Protein AF-A0A8T4QEN2-F1 (afdb_monomer_lite)

Radius of gyration: 31.94 Å; chains: 1; bounding box: 64×29×82 Å

Secondary structure (DSSP, 8-state):
-HHHHHHHHHHHHHHHHHHHHHHHHHHHHHHHHHTTT---HHHHHHHHHHHHHHHHHHHHHHHHHHHHHHHHHHHHHHHHHHHHHHHHHHHHHHHHHHHHHHTS-HHHHHHHHHHHHHHHHHTT-

pLDDT: mean 80.48, std 8.96, range [46.09, 94.94]

Sequence (125 aa):
MENKKLGFVILSISILATILAFGFMGVLGRQTTALQCYPTSECQRVGSLIGLSHVAVGLISFIGALGIYLLFFSTSEEAILKRLEEEKNIKIEQNKFDIVLKAMDDNEKKVLKAIKEQEQKSAKY

Foldseek 3Di:
DVLQVVLVVLQVVLVVVLVVLVVVLVVLVVVLVVVVPPPDPVNVVSVVVNVVSVVVNVVSVVSNVVSVCSNPVVVVVVVVVVVVVVVVVVVVVVVVVVVVLVVDDPVVNVVVVVVVVVVVVVVVD

Structure (mmCIF, N/CA/C/O backbone):
data_AF-A0A8T4QEN2-F1
#
_entry.id   AF-A0A8T4QEN2-F1
#
loop_
_atom_site.group_PDB
_atom_site.id
_atom_site.type_symbol
_atom_site.label_atom_id
_atom_site.label_alt_id
_atom_site.label_comp_id
_atom_site.label_asym_id
_atom_site.label_entity_id
_atom_site.label_seq_id
_atom_site.pdbx_PDB_ins_code
_atom_site.Cartn_x
_atom_site.Cartn_y
_atom_site.Cartn_z
_atom_site.occupancy
_atom_site.B_iso_or_equiv
_atom_site.auth_seq_id
_atom_site.auth_comp_id
_atom_site.auth_asym_id
_atom_site.auth_atom_id
_atom_site.pdbx_PDB_model_num
ATOM 1 N N . MET A 1 1 ? -4.571 1.996 17.415 1.00 55.91 1 MET A N 1
ATOM 2 C CA . MET A 1 1 ? -3.684 3.144 17.032 1.00 55.91 1 MET A CA 1
ATOM 3 C C . MET A 1 1 ? -2.373 2.758 16.322 1.00 55.91 1 MET A C 1
ATOM 5 O O . MET A 1 1 ? -1.995 3.477 15.402 1.00 55.91 1 MET A O 1
ATOM 9 N N . GLU A 1 2 ? -1.662 1.686 16.695 1.00 62.94 2 GLU A N 1
ATOM 10 C CA . GLU A 1 2 ? -0.374 1.311 16.060 1.00 62.94 2 GLU A CA 1
ATOM 11 C C . GLU A 1 2 ? -0.511 0.853 14.599 1.00 62.94 2 GLU A C 1
ATOM 13 O O . GLU A 1 2 ? 0.265 1.271 13.740 1.00 62.94 2 GLU A O 1
ATOM 18 N N . ASN A 1 3 ? -1.573 0.109 14.285 1.00 67.31 3 ASN A N 1
ATOM 19 C CA . ASN A 1 3 ? -1.822 -0.414 12.935 1.00 67.31 3 ASN A CA 1
ATOM 20 C C . ASN A 1 3 ? -2.039 0.700 11.893 1.00 67.31 3 ASN A C 1
ATOM 22 O O . ASN A 1 3 ? -1.682 0.540 10.728 1.00 67.31 3 ASN A O 1
ATOM 26 N N . LYS A 1 4 ? -2.548 1.867 12.317 1.00 70.06 4 LYS A N 1
ATOM 27 C CA . LYS A 1 4 ? -2.708 3.047 11.450 1.00 70.06 4 LYS A CA 1
ATOM 28 C C . LYS A 1 4 ? -1.365 3.666 11.063 1.00 70.06 4 LYS A C 1
ATOM 30 O O . LYS A 1 4 ? -1.194 4.084 9.923 1.00 70.06 4 LYS A O 1
ATOM 35 N N . LYS A 1 5 ? -0.398 3.690 11.990 1.00 81.88 5 LYS A N 1
ATOM 36 C CA . LYS A 1 5 ? 0.967 4.159 11.705 1.00 81.88 5 LYS A CA 1
ATOM 37 C C . LYS A 1 5 ? 1.670 3.199 10.749 1.00 81.88 5 LYS A C 1
ATOM 39 O O . LYS A 1 5 ? 2.267 3.648 9.777 1.00 81.88 5 LYS A O 1
ATOM 44 N N . LEU A 1 6 ? 1.529 1.892 10.981 1.00 83.19 6 LEU A N 1
ATOM 45 C CA . LEU A 1 6 ? 2.082 0.855 10.110 1.00 83.19 6 LEU A CA 1
ATOM 46 C C . LEU A 1 6 ? 1.519 0.952 8.682 1.00 83.19 6 LEU A C 1
ATOM 48 O O . LEU A 1 6 ? 2.283 0.971 7.720 1.00 83.19 6 LEU A O 1
ATOM 52 N N . GLY A 1 7 ? 0.196 1.094 8.547 1.00 83.81 7 GLY A N 1
ATOM 53 C CA . GLY A 1 7 ? -0.462 1.283 7.253 1.00 83.81 7 GLY A CA 1
ATOM 54 C C . GLY A 1 7 ? 0.049 2.518 6.506 1.00 83.81 7 GLY A C 1
ATOM 55 O O . GLY A 1 7 ? 0.327 2.433 5.315 1.00 83.81 7 GLY A O 1
ATOM 56 N N . PHE A 1 8 ? 0.268 3.640 7.203 1.00 88.31 8 PHE A N 1
ATOM 57 C CA . PHE A 1 8 ? 0.801 4.864 6.592 1.00 88.31 8 PHE A CA 1
ATOM 58 C C . PHE A 1 8 ? 2.247 4.702 6.096 1.00 88.31 8 PHE A C 1
ATOM 60 O O . PHE A 1 8 ? 2.586 5.199 5.023 1.00 88.31 8 PHE A O 1
ATOM 67 N N . VAL A 1 9 ? 3.091 3.977 6.840 1.00 90.38 9 VAL A N 1
ATOM 68 C CA . VAL A 1 9 ? 4.471 3.665 6.424 1.00 90.38 9 VAL A CA 1
ATOM 69 C C . VAL A 1 9 ? 4.484 2.743 5.204 1.00 90.38 9 VAL A C 1
ATOM 71 O O . VAL A 1 9 ? 5.196 3.007 4.239 1.00 90.38 9 VAL A O 1
ATOM 74 N N . ILE A 1 10 ? 3.673 1.682 5.206 1.00 89.12 10 ILE A N 1
ATOM 75 C CA . ILE A 1 10 ? 3.585 0.751 4.070 1.00 89.12 10 ILE A CA 1
ATOM 76 C C . ILE A 1 10 ? 3.067 1.480 2.823 1.00 89.12 10 ILE A C 1
ATOM 78 O O . ILE A 1 10 ? 3.603 1.297 1.727 1.00 89.12 10 ILE A O 1
ATOM 82 N N . LEU A 1 11 ? 2.064 2.345 2.985 1.00 91.38 11 LEU A N 1
ATOM 83 C CA . LEU A 1 11 ? 1.497 3.132 1.895 1.00 91.38 11 LEU A CA 1
ATOM 84 C C . LEU A 1 11 ? 2.525 4.108 1.303 1.00 91.38 11 LEU A C 1
ATOM 86 O O . LEU A 1 11 ? 2.676 4.165 0.084 1.00 91.38 11 LEU A O 1
ATOM 90 N N . SER A 1 12 ? 3.257 4.849 2.141 1.00 91.94 12 SER A N 1
ATOM 91 C CA . SER A 1 12 ? 4.233 5.841 1.669 1.00 91.94 12 SER A CA 1
ATOM 92 C C . SER A 1 12 ? 5.391 5.194 0.905 1.00 91.94 12 SER A C 1
ATOM 94 O O . SER A 1 12 ? 5.762 5.672 -0.168 1.00 91.94 12 SER A O 1
ATOM 96 N N . ILE A 1 13 ? 5.898 4.057 1.392 1.00 92.81 13 ILE A N 1
ATOM 97 C CA . ILE A 1 13 ? 6.929 3.269 0.705 1.00 92.81 13 ILE A CA 1
ATOM 98 C C . ILE A 1 13 ? 6.396 2.728 -0.626 1.00 92.81 13 ILE A C 1
ATOM 100 O O . ILE A 1 13 ? 7.091 2.803 -1.638 1.00 92.81 13 ILE A O 1
ATOM 104 N N . SER A 1 14 ? 5.154 2.237 -0.658 1.00 92.50 14 SER A N 1
ATOM 105 C CA . SER A 1 14 ? 4.537 1.710 -1.884 1.00 92.50 14 SER A CA 1
ATOM 106 C C . SER A 1 14 ? 4.351 2.793 -2.951 1.00 92.50 14 SER A C 1
ATOM 108 O O . SER A 1 14 ? 4.594 2.548 -4.134 1.00 92.50 14 SER A O 1
ATOM 110 N N . ILE A 1 15 ? 3.975 4.010 -2.548 1.00 93.50 15 ILE A N 1
ATOM 111 C CA . ILE A 1 15 ? 3.850 5.162 -3.453 1.00 93.50 15 ILE A CA 1
ATOM 112 C C . ILE A 1 15 ? 5.215 5.524 -4.044 1.00 93.50 15 ILE A C 1
ATOM 114 O O . ILE A 1 15 ? 5.339 5.653 -5.262 1.00 93.50 15 ILE A O 1
ATOM 118 N N . LEU A 1 16 ? 6.253 5.625 -3.209 1.00 94.94 16 LEU A N 1
ATOM 119 C CA . LEU A 1 16 ? 7.617 5.898 -3.671 1.00 94.94 16 LEU A CA 1
ATOM 120 C C . LEU A 1 16 ? 8.117 4.813 -4.634 1.00 94.94 16 LEU A C 1
ATOM 122 O O . LEU A 1 16 ? 8.631 5.132 -5.706 1.00 94.94 16 LEU A O 1
ATOM 126 N N . ALA A 1 17 ? 7.909 3.538 -4.299 1.00 91.69 17 ALA A N 1
ATOM 127 C CA . ALA A 1 17 ? 8.275 2.413 -5.157 1.00 91.69 17 ALA A CA 1
ATOM 128 C C . ALA A 1 17 ? 7.543 2.453 -6.508 1.00 91.69 17 ALA A C 1
ATOM 130 O O . ALA A 1 17 ? 8.149 2.191 -7.545 1.00 91.69 17 ALA A O 1
ATOM 131 N N . THR A 1 18 ? 6.264 2.840 -6.514 1.00 91.75 18 THR A N 1
ATOM 132 C CA . THR A 1 18 ? 5.469 2.982 -7.742 1.00 91.75 18 THR A CA 1
ATOM 133 C C . THR A 1 18 ? 6.017 4.091 -8.639 1.00 91.75 18 THR A C 1
ATOM 135 O O . THR A 1 18 ? 6.170 3.882 -9.840 1.00 91.75 18 THR A O 1
ATOM 138 N N . ILE A 1 19 ? 6.366 5.250 -8.069 1.00 93.31 19 ILE A N 1
ATOM 139 C CA . ILE A 1 19 ? 6.955 6.374 -8.817 1.00 93.31 19 ILE A CA 1
ATOM 140 C C . ILE A 1 19 ? 8.271 5.947 -9.481 1.00 93.31 19 ILE A C 1
ATOM 142 O O . ILE A 1 19 ? 8.480 6.200 -10.669 1.00 93.31 19 ILE A O 1
ATOM 146 N N . LEU A 1 20 ? 9.136 5.253 -8.736 1.00 91.88 20 LEU A N 1
ATOM 147 C CA . LEU A 1 20 ? 10.407 4.745 -9.256 1.00 91.88 20 LEU A CA 1
ATOM 148 C C . LEU A 1 20 ? 10.199 3.709 -10.368 1.00 91.88 20 LEU A C 1
ATOM 150 O O . LEU A 1 20 ? 10.831 3.804 -11.421 1.00 91.88 20 LEU A O 1
ATOM 154 N N . ALA A 1 21 ? 9.285 2.756 -10.168 1.00 89.50 21 ALA A N 1
ATOM 155 C CA . ALA A 1 21 ? 8.963 1.736 -11.163 1.00 89.50 21 ALA A CA 1
ATOM 156 C C . ALA A 1 21 ? 8.427 2.354 -12.465 1.00 89.50 21 ALA A C 1
ATOM 158 O O . ALA A 1 21 ? 8.817 1.936 -13.556 1.00 89.50 21 ALA A O 1
ATOM 159 N N . PHE A 1 22 ? 7.587 3.387 -12.365 1.00 89.75 22 PHE A N 1
ATOM 160 C CA . PHE A 1 22 ? 7.045 4.088 -13.5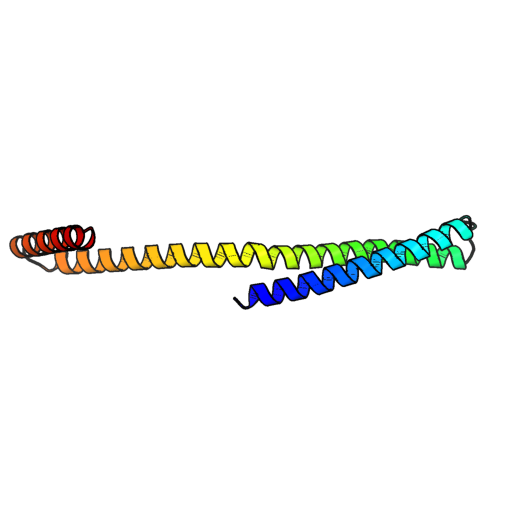29 1.00 89.75 22 PHE A CA 1
ATOM 161 C C . PHE A 1 22 ? 8.134 4.844 -14.303 1.00 89.75 22 PHE A C 1
ATOM 163 O O . PHE A 1 22 ? 8.178 4.790 -15.533 1.00 89.75 22 PHE A O 1
ATOM 170 N N . GLY A 1 23 ? 9.063 5.492 -13.590 1.00 90.06 23 GLY A N 1
ATOM 171 C CA . GLY A 1 23 ? 10.232 6.130 -14.195 1.00 90.06 23 GLY A CA 1
ATOM 172 C C . GLY A 1 23 ? 11.118 5.133 -14.946 1.00 90.06 23 GLY A C 1
ATOM 173 O O . GLY A 1 23 ? 11.501 5.383 -16.090 1.00 90.06 23 GLY A O 1
ATOM 174 N N . PHE A 1 24 ? 11.383 3.973 -14.342 1.00 87.81 24 PHE A N 1
ATOM 175 C CA . PHE A 1 24 ? 12.183 2.913 -14.956 1.00 87.81 24 PHE A CA 1
ATOM 176 C C . PHE A 1 24 ? 11.514 2.344 -16.216 1.00 87.81 24 PHE A C 1
ATOM 178 O O . PHE A 1 24 ? 12.143 2.274 -17.271 1.00 87.81 24 PHE A O 1
ATOM 185 N N . MET A 1 25 ? 10.214 2.039 -16.153 1.00 86.25 25 MET A N 1
ATOM 186 C CA . MET A 1 25 ? 9.425 1.590 -17.310 1.00 86.25 25 MET A CA 1
ATOM 187 C C . MET A 1 25 ? 9.464 2.595 -18.469 1.00 86.25 25 MET A C 1
ATOM 189 O O . MET A 1 25 ? 9.608 2.195 -19.624 1.00 86.25 25 MET A O 1
ATOM 193 N N . GLY A 1 26 ? 9.411 3.899 -18.181 1.00 86.50 26 GLY A N 1
ATOM 194 C CA . GLY A 1 26 ? 9.537 4.944 -19.200 1.00 86.50 26 GLY A CA 1
ATOM 195 C C . GLY A 1 26 ? 10.892 4.937 -19.919 1.00 86.50 26 GLY A C 1
ATOM 196 O O . GLY A 1 26 ? 10.948 5.150 -21.132 1.00 86.50 26 GLY A O 1
ATOM 197 N N . VAL A 1 27 ? 11.983 4.652 -19.202 1.00 87.12 27 VAL A N 1
ATOM 198 C CA . VAL A 1 27 ? 13.327 4.524 -19.793 1.00 87.12 27 VAL A CA 1
ATOM 199 C C . VAL A 1 27 ? 13.428 3.269 -20.662 1.00 87.12 27 VAL A C 1
ATOM 201 O O . VAL A 1 27 ? 13.883 3.357 -21.805 1.00 87.12 27 VAL A O 1
ATOM 204 N N . LEU A 1 28 ? 12.961 2.120 -20.166 1.00 83.56 28 LEU A N 1
ATOM 205 C CA . LEU A 1 28 ? 13.001 0.852 -20.907 1.00 83.56 28 LEU A CA 1
ATOM 206 C C . LEU A 1 28 ? 12.115 0.898 -22.158 1.00 83.56 28 LEU A C 1
ATOM 208 O O . LEU A 1 28 ? 12.501 0.384 -23.209 1.00 83.56 28 LEU A O 1
ATOM 212 N N . GLY A 1 29 ? 10.967 1.576 -22.084 1.00 83.38 29 GLY A N 1
ATOM 213 C CA . GLY A 1 29 ? 10.098 1.806 -23.237 1.00 83.38 29 GLY A CA 1
ATOM 214 C C . GLY A 1 29 ? 10.817 2.560 -24.356 1.00 83.38 29 GLY A C 1
ATOM 215 O O . GLY A 1 29 ? 10.778 2.133 -25.506 1.00 83.38 29 GLY A O 1
ATOM 216 N N . ARG A 1 30 ? 11.563 3.624 -24.025 1.00 85.25 30 ARG A N 1
ATOM 217 C CA . ARG A 1 30 ? 12.355 4.380 -25.014 1.00 85.25 30 ARG A CA 1
ATOM 218 C C . ARG A 1 30 ? 13.472 3.543 -25.638 1.00 85.25 30 ARG A C 1
ATOM 220 O O . ARG A 1 30 ? 13.692 3.644 -26.841 1.00 85.25 30 ARG A O 1
ATOM 227 N N . GLN A 1 31 ? 14.152 2.711 -24.846 1.00 82.00 31 GLN A N 1
ATOM 228 C CA . GLN A 1 31 ? 15.174 1.792 -25.362 1.00 82.00 31 GLN A CA 1
ATOM 229 C C . GLN A 1 31 ? 14.567 0.769 -26.325 1.00 82.00 31 GLN A C 1
ATOM 231 O O . GLN A 1 31 ? 15.103 0.547 -27.404 1.00 82.00 31 GLN A O 1
ATOM 236 N N . THR A 1 32 ? 13.406 0.213 -25.990 1.00 77.19 32 THR A N 1
ATOM 237 C CA . THR A 1 32 ? 12.712 -0.759 -26.847 1.00 77.19 32 THR A CA 1
ATOM 238 C C . THR A 1 32 ? 12.381 -0.167 -28.218 1.00 77.19 32 THR A C 1
ATOM 240 O O . THR A 1 32 ? 12.647 -0.795 -29.241 1.00 77.19 32 THR A O 1
ATOM 243 N N . THR A 1 33 ? 11.886 1.074 -28.260 1.00 78.88 33 THR A N 1
ATOM 244 C CA . THR A 1 33 ? 11.597 1.777 -29.519 1.00 78.88 33 THR A CA 1
ATOM 245 C C . THR A 1 33 ? 12.867 2.099 -30.314 1.00 78.88 33 THR A C 1
ATOM 247 O O . THR A 1 33 ? 12.848 2.044 -31.542 1.00 78.88 33 THR A O 1
ATOM 250 N N . ALA A 1 34 ? 13.979 2.402 -29.635 1.00 80.56 34 ALA A N 1
ATOM 251 C CA . ALA A 1 34 ? 15.260 2.704 -30.277 1.00 80.56 34 ALA A CA 1
ATOM 252 C C . ALA A 1 34 ? 15.925 1.470 -30.917 1.00 80.56 34 ALA A C 1
ATOM 254 O O . ALA A 1 34 ? 16.577 1.603 -31.949 1.00 80.56 34 ALA A O 1
ATOM 255 N N . LEU A 1 35 ? 15.745 0.274 -30.342 1.00 78.06 35 LEU A N 1
ATOM 256 C CA . LEU A 1 35 ? 16.306 -0.979 -30.868 1.00 78.06 35 LEU A CA 1
ATOM 257 C C . LEU A 1 35 ? 15.461 -1.631 -31.987 1.00 78.06 35 LEU A C 1
ATOM 259 O O . LEU A 1 35 ? 15.853 -2.671 -32.516 1.00 78.06 35 LEU A O 1
ATOM 263 N N . GLN A 1 36 ? 14.314 -1.044 -32.351 1.00 71.00 36 GLN A N 1
ATOM 264 C CA . GLN A 1 36 ? 13.402 -1.519 -33.409 1.00 71.00 36 GLN A CA 1
ATOM 265 C C . GLN A 1 36 ? 13.019 -3.014 -33.344 1.00 71.00 36 GLN A C 1
ATOM 267 O O . GLN A 1 36 ? 12.663 -3.606 -34.360 1.00 71.00 36 GLN A O 1
ATOM 272 N N . CYS A 1 37 ? 13.069 -3.639 -32.162 1.00 65.31 37 CYS A N 1
ATOM 273 C CA . CYS A 1 37 ? 12.780 -5.066 -31.962 1.00 65.31 37 CYS A CA 1
ATOM 274 C C . CYS A 1 37 ? 13.505 -6.019 -32.935 1.00 65.31 37 CYS A C 1
ATOM 276 O O . CYS A 1 37 ? 13.024 -7.125 -33.192 1.00 65.31 37 CYS A O 1
ATOM 278 N N . TYR A 1 38 ? 14.673 -5.635 -33.459 1.00 71.44 38 TYR A N 1
ATOM 279 C CA . TYR A 1 38 ? 15.537 -6.602 -34.128 1.00 71.44 38 TYR A CA 1
ATOM 280 C C . TYR A 1 38 ? 16.055 -7.566 -33.048 1.00 71.44 38 TYR A C 1
ATOM 282 O O . TYR A 1 38 ? 16.494 -7.081 -32.001 1.00 71.44 38 TYR A O 1
ATOM 290 N N . PRO A 1 39 ? 15.995 -8.900 -33.235 1.00 70.69 39 PRO A N 1
ATOM 291 C CA . PRO A 1 39 ? 16.355 -9.879 -32.209 1.00 70.69 39 PRO A CA 1
ATOM 292 C C . PRO A 1 39 ? 17.876 -9.920 -32.005 1.00 70.69 39 PRO A C 1
ATOM 294 O O . PRO A 1 39 ? 18.568 -10.854 -32.395 1.00 70.69 39 PRO A O 1
ATOM 297 N N . THR A 1 40 ? 18.407 -8.861 -31.409 1.00 77.44 40 THR A N 1
ATOM 298 C CA . THR A 1 40 ? 19.763 -8.765 -30.887 1.00 77.44 40 THR A CA 1
ATOM 299 C C . THR A 1 40 ? 19.754 -9.203 -29.423 1.00 77.44 40 THR A C 1
ATOM 301 O O . THR A 1 40 ? 18.722 -9.145 -28.743 1.00 77.44 40 THR A O 1
ATOM 304 N N . SER A 1 41 ? 20.906 -9.638 -28.911 1.00 78.06 41 SER A N 1
ATOM 305 C CA . SER A 1 41 ? 21.073 -10.022 -27.501 1.00 78.06 41 SER A CA 1
ATOM 306 C C . SER A 1 41 ? 20.622 -8.920 -26.533 1.00 78.06 41 SER A C 1
ATOM 308 O O . SER A 1 41 ? 20.020 -9.202 -25.498 1.00 78.06 41 SER A O 1
ATOM 310 N N . GLU A 1 42 ? 20.845 -7.658 -26.904 1.00 78.75 42 GLU A N 1
ATOM 311 C CA . GLU A 1 42 ? 20.426 -6.487 -26.130 1.00 78.75 42 GLU A CA 1
ATOM 312 C C . GLU A 1 42 ? 18.899 -6.330 -26.090 1.00 78.75 42 GLU A C 1
ATOM 314 O O . GLU A 1 42 ? 18.328 -6.054 -25.034 1.00 78.75 42 GLU A O 1
ATOM 319 N N . CYS A 1 43 ? 18.205 -6.581 -27.205 1.00 78.19 43 CYS A N 1
ATOM 320 C CA . CYS A 1 43 ? 16.745 -6.505 -27.251 1.00 78.19 43 CYS A CA 1
ATOM 321 C C . CYS A 1 43 ? 16.084 -7.602 -26.404 1.00 78.19 43 CYS A C 1
ATOM 323 O O . CYS A 1 43 ? 15.109 -7.332 -25.701 1.00 78.19 43 CYS A O 1
ATOM 325 N N . GLN A 1 44 ? 16.617 -8.829 -26.419 1.00 80.06 44 GLN A N 1
ATOM 326 C CA . GLN A 1 44 ? 16.102 -9.901 -25.558 1.00 80.06 44 GLN A CA 1
ATOM 327 C C . GLN A 1 44 ? 16.297 -9.588 -24.071 1.00 80.06 44 GLN A C 1
ATOM 329 O O . GLN A 1 44 ? 15.407 -9.854 -23.260 1.00 80.06 44 GLN A O 1
ATOM 334 N N . ARG A 1 45 ? 17.422 -8.962 -23.709 1.00 81.88 45 ARG A N 1
ATOM 335 C CA . ARG A 1 45 ? 17.688 -8.525 -22.336 1.00 81.88 45 ARG A CA 1
ATOM 336 C C . ARG A 1 45 ? 16.700 -7.454 -21.873 1.00 81.88 45 ARG A C 1
ATOM 338 O O . ARG A 1 45 ? 16.136 -7.585 -20.787 1.00 81.88 45 ARG A O 1
ATOM 345 N N . VAL A 1 46 ? 16.453 -6.429 -22.691 1.00 81.38 46 VAL A N 1
ATOM 346 C CA . VAL A 1 46 ? 15.465 -5.374 -22.395 1.00 81.38 46 VAL A CA 1
ATOM 347 C C . VAL A 1 46 ? 14.051 -5.958 -22.321 1.00 81.38 46 VAL A C 1
ATOM 349 O O . VAL A 1 46 ? 13.324 -5.665 -21.375 1.00 81.38 46 VAL A O 1
ATOM 352 N N . GLY A 1 47 ? 13.683 -6.854 -23.241 1.00 79.00 47 GLY A N 1
ATOM 353 C CA . GLY A 1 47 ? 12.391 -7.546 -23.221 1.00 79.00 47 GLY A CA 1
ATOM 354 C C . GLY A 1 47 ? 12.174 -8.378 -21.953 1.00 79.00 47 GLY A C 1
ATOM 355 O O . GLY A 1 47 ? 11.113 -8.301 -21.334 1.00 79.00 47 GLY A O 1
ATOM 356 N N . SER A 1 48 ? 13.198 -9.108 -21.499 1.00 83.69 48 SER A N 1
ATOM 357 C CA . SER A 1 48 ? 13.141 -9.855 -20.237 1.00 83.69 48 SER A CA 1
ATOM 358 C C . SER A 1 48 ? 12.993 -8.932 -19.023 1.00 83.69 48 SER A C 1
ATOM 360 O O . SER A 1 48 ? 12.247 -9.254 -18.098 1.00 83.69 48 SER A O 1
ATOM 362 N N . LEU A 1 49 ? 13.676 -7.783 -19.018 1.00 84.31 49 LEU A N 1
ATOM 363 C CA . LEU A 1 49 ? 13.568 -6.784 -17.950 1.00 84.31 49 LEU A CA 1
ATOM 364 C C . LEU A 1 49 ? 12.181 -6.132 -17.910 1.00 84.31 49 LEU A C 1
ATOM 366 O O . LEU A 1 49 ? 11.656 -5.895 -16.824 1.00 84.31 49 LEU A O 1
ATOM 370 N N . ILE A 1 50 ? 11.560 -5.887 -19.065 1.00 83.06 50 ILE A N 1
ATOM 371 C CA . ILE A 1 50 ? 10.181 -5.384 -19.153 1.00 83.06 50 ILE A CA 1
ATOM 372 C C . ILE A 1 50 ? 9.199 -6.419 -18.601 1.00 83.06 50 ILE A C 1
ATOM 374 O O . ILE A 1 50 ? 8.363 -6.082 -17.764 1.00 83.06 50 ILE A O 1
ATOM 378 N N . GLY A 1 51 ? 9.344 -7.691 -18.988 1.00 82.88 51 GLY A N 1
ATOM 379 C CA . GLY A 1 51 ? 8.533 -8.783 -18.442 1.00 82.88 51 GLY A CA 1
ATOM 380 C C . GLY A 1 51 ? 8.618 -8.867 -16.915 1.00 82.88 51 GLY A C 1
ATOM 381 O O . GLY A 1 51 ? 7.596 -8.937 -16.233 1.00 82.88 51 GLY A O 1
ATOM 382 N N . LEU A 1 52 ? 9.830 -8.763 -16.364 1.00 86.88 52 LEU A N 1
ATOM 383 C CA . LEU A 1 52 ? 10.056 -8.766 -14.917 1.00 86.88 52 LEU A CA 1
ATOM 384 C C . LEU A 1 52 ? 9.505 -7.502 -14.232 1.00 86.88 52 LEU A C 1
ATOM 386 O O . LEU A 1 52 ? 8.990 -7.575 -13.116 1.00 86.88 52 LEU A O 1
ATOM 390 N N . SER A 1 53 ? 9.539 -6.358 -14.918 1.00 86.12 53 SER A N 1
ATOM 391 C CA . SER A 1 53 ? 8.980 -5.093 -14.427 1.00 86.12 53 SER A CA 1
ATOM 392 C C . SER A 1 53 ? 7.461 -5.165 -14.252 1.00 86.12 53 SER A C 1
ATOM 394 O O . SER A 1 53 ? 6.942 -4.664 -13.258 1.00 86.12 53 SER A O 1
ATOM 396 N N . HIS A 1 54 ? 6.735 -5.838 -15.151 1.00 84.94 54 HIS A N 1
ATOM 397 C CA . HIS A 1 54 ? 5.287 -6.032 -15.002 1.00 84.94 54 HIS A CA 1
ATOM 398 C C . HIS A 1 54 ? 4.926 -6.862 -13.763 1.00 84.94 54 HIS A C 1
ATOM 400 O O . HIS A 1 54 ? 3.991 -6.515 -13.040 1.00 84.94 54 HIS A O 1
ATOM 406 N N . VAL A 1 55 ? 5.696 -7.916 -13.476 1.00 90.06 55 VAL A N 1
ATOM 407 C CA . VAL A 1 55 ? 5.526 -8.721 -12.255 1.00 90.06 55 VAL A CA 1
ATOM 408 C C . VAL A 1 55 ? 5.806 -7.877 -11.009 1.00 90.06 55 VAL A C 1
ATOM 410 O O . VAL A 1 55 ? 5.029 -7.909 -10.053 1.00 90.06 55 VAL A O 1
ATOM 413 N N . ALA A 1 56 ? 6.870 -7.069 -11.034 1.00 88.44 56 ALA A N 1
ATOM 414 C CA . ALA A 1 56 ? 7.216 -6.174 -9.934 1.00 88.44 56 ALA A CA 1
ATOM 415 C C . ALA A 1 56 ? 6.111 -5.142 -9.655 1.00 88.44 56 ALA A C 1
ATOM 417 O O . ALA A 1 56 ? 5.753 -4.931 -8.498 1.00 88.44 56 ALA A O 1
ATOM 418 N N . VAL A 1 57 ? 5.515 -4.548 -10.694 1.00 90.31 57 VAL A N 1
ATOM 419 C CA . VAL A 1 57 ? 4.378 -3.622 -10.545 1.00 90.31 57 VAL A CA 1
ATOM 420 C C . VAL A 1 57 ? 3.175 -4.318 -9.907 1.00 90.31 57 VAL A C 1
ATOM 422 O O . VAL A 1 57 ? 2.549 -3.744 -9.017 1.00 90.31 57 VAL A O 1
ATOM 425 N N . GLY A 1 58 ? 2.876 -5.561 -10.299 1.00 90.31 58 GLY A N 1
ATOM 426 C CA . GLY A 1 58 ? 1.813 -6.352 -9.672 1.00 90.31 58 GLY A CA 1
ATOM 427 C C . GLY A 1 58 ? 2.043 -6.554 -8.171 1.00 90.31 58 GLY A C 1
ATOM 428 O O . GLY A 1 58 ? 1.133 -6.361 -7.366 1.00 90.31 58 GLY A O 1
ATOM 429 N N . LEU A 1 59 ? 3.281 -6.861 -7.780 1.00 93.00 59 LEU A N 1
ATOM 430 C CA . LEU A 1 59 ? 3.651 -7.076 -6.381 1.00 93.00 59 LEU A CA 1
ATOM 431 C C . LEU A 1 59 ? 3.618 -5.771 -5.564 1.00 93.00 59 LEU A C 1
ATOM 433 O O . LEU A 1 59 ? 3.087 -5.755 -4.454 1.00 93.00 59 LEU A O 1
ATOM 437 N N . ILE A 1 60 ? 4.100 -4.660 -6.128 1.00 92.25 60 ILE A N 1
ATOM 438 C CA . ILE A 1 60 ? 4.008 -3.323 -5.514 1.00 92.25 60 ILE A CA 1
ATOM 439 C C . ILE A 1 60 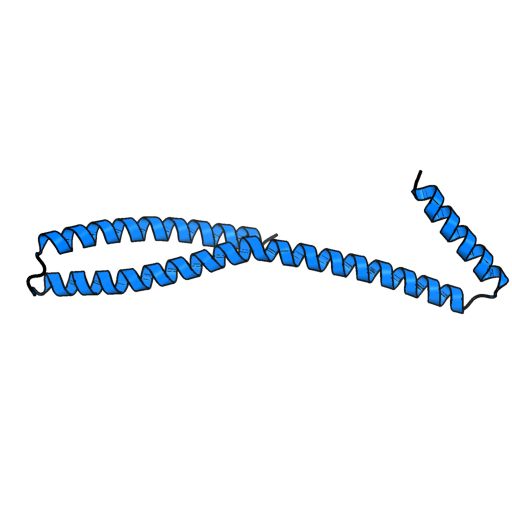? 2.541 -2.920 -5.321 1.00 92.25 60 ILE A C 1
ATOM 441 O O . ILE A 1 60 ? 2.172 -2.429 -4.255 1.00 92.25 60 ILE A O 1
ATOM 445 N N . SER A 1 61 ? 1.689 -3.162 -6.320 1.00 92.31 61 SER A N 1
ATOM 446 C CA . SER A 1 61 ? 0.255 -2.871 -6.241 1.00 92.31 61 SER A CA 1
ATOM 447 C C . SER A 1 61 ? -0.433 -3.688 -5.144 1.00 92.31 61 SER A C 1
ATOM 449 O O . SER A 1 61 ? -1.212 -3.129 -4.372 1.00 92.31 61 SER A O 1
ATOM 451 N N . PHE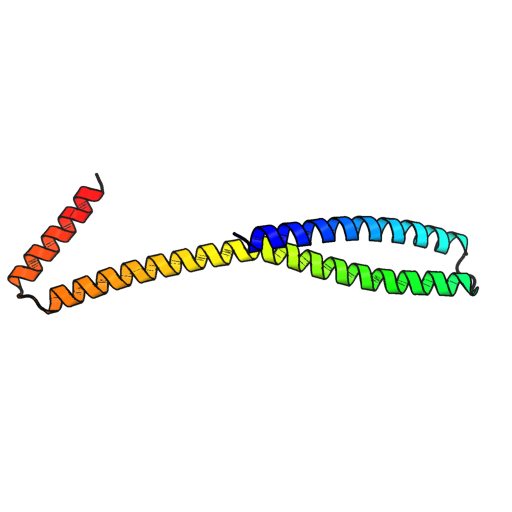 A 1 62 ? -0.096 -4.974 -5.011 1.00 94.00 62 PHE A N 1
ATOM 452 C CA . PHE A 1 62 ? -0.615 -5.831 -3.945 1.00 94.00 62 PHE A CA 1
ATOM 453 C C . PHE A 1 62 ? -0.222 -5.328 -2.546 1.00 94.00 62 PHE A C 1
ATOM 455 O O . PHE A 1 62 ? -1.077 -5.209 -1.668 1.00 94.00 62 PHE A O 1
ATOM 462 N N . ILE A 1 63 ? 1.047 -4.960 -2.342 1.00 92.56 63 ILE A N 1
ATOM 463 C CA . ILE A 1 63 ? 1.518 -4.390 -1.068 1.00 92.56 63 ILE A CA 1
ATOM 464 C C . ILE A 1 63 ? 0.835 -3.045 -0.783 1.00 92.56 63 ILE A C 1
ATOM 466 O O . ILE A 1 63 ? 0.403 -2.795 0.343 1.00 92.56 63 ILE A O 1
ATOM 470 N N . GLY A 1 64 ? 0.671 -2.197 -1.801 1.00 92.12 64 GLY A N 1
ATOM 471 C CA . GLY A 1 64 ? -0.057 -0.936 -1.677 1.00 92.12 64 GLY A CA 1
ATOM 472 C C . GLY A 1 64 ? -1.515 -1.146 -1.262 1.00 92.12 64 GLY A C 1
ATOM 473 O O . GLY A 1 64 ? -1.998 -0.471 -0.352 1.00 92.12 64 GLY A O 1
ATOM 474 N N . ALA A 1 65 ? -2.198 -2.125 -1.861 1.00 91.81 65 ALA A N 1
ATOM 475 C CA . ALA A 1 65 ? -3.563 -2.497 -1.498 1.00 91.81 65 ALA A CA 1
ATOM 476 C C . ALA A 1 65 ? -3.660 -2.987 -0.044 1.00 91.81 65 ALA A C 1
ATOM 478 O O . ALA A 1 65 ? -4.588 -2.599 0.663 1.00 91.81 65 ALA A O 1
ATOM 479 N N . LEU A 1 66 ? -2.681 -3.761 0.439 1.00 89.31 66 LEU A N 1
ATOM 480 C CA . LEU A 1 66 ? -2.591 -4.147 1.853 1.00 89.31 66 LEU A CA 1
ATOM 481 C C . LEU A 1 66 ? -2.389 -2.934 2.772 1.00 89.31 66 LEU A C 1
ATOM 483 O O . LEU A 1 66 ? -3.022 -2.847 3.823 1.00 89.31 66 LEU A O 1
ATOM 487 N N . GLY A 1 67 ? -1.558 -1.969 2.372 1.00 87.75 67 GLY A N 1
ATOM 488 C CA . GLY A 1 67 ? -1.388 -0.709 3.101 1.00 87.75 67 GLY A CA 1
ATOM 489 C C . GLY A 1 67 ? -2.703 0.069 3.242 1.00 87.75 67 GLY A C 1
ATOM 490 O O . GLY A 1 67 ? -3.046 0.512 4.339 1.00 87.75 67 GLY A O 1
ATOM 491 N N . ILE A 1 68 ? -3.480 0.171 2.157 1.00 88.75 68 ILE A N 1
ATOM 492 C CA . ILE A 1 68 ? -4.821 0.781 2.161 1.00 88.75 68 ILE A CA 1
ATOM 493 C C . ILE A 1 68 ? -5.772 -0.019 3.056 1.00 88.75 68 ILE A C 1
ATOM 495 O O . ILE A 1 68 ? -6.457 0.561 3.899 1.00 88.75 68 ILE A O 1
ATOM 499 N N . TYR A 1 69 ? -5.792 -1.345 2.915 1.00 86.75 69 TYR A N 1
ATOM 500 C CA . TYR A 1 69 ? -6.634 -2.231 3.715 1.00 86.75 69 TYR A CA 1
ATOM 501 C C . TYR A 1 69 ? -6.403 -2.020 5.216 1.00 86.75 69 TYR A C 1
ATOM 503 O O . TYR A 1 69 ? -7.356 -1.804 5.958 1.00 86.75 69 TYR A O 1
ATOM 511 N N . LEU A 1 70 ? -5.146 -1.976 5.664 1.00 85.12 70 LEU A N 1
ATOM 512 C CA . LEU A 1 70 ? -4.815 -1.745 7.072 1.00 85.12 70 LEU A CA 1
ATOM 513 C C . LEU A 1 70 ? -5.274 -0.368 7.575 1.00 85.12 70 LEU A C 1
ATOM 515 O O . LEU A 1 70 ? -5.682 -0.248 8.731 1.00 85.12 70 LEU A O 1
ATOM 519 N N . LEU A 1 71 ? -5.252 0.670 6.734 1.00 83.25 71 LEU A N 1
ATOM 520 C CA . LEU A 1 71 ? -5.714 2.010 7.113 1.00 83.25 71 LEU A CA 1
ATOM 521 C C . LEU A 1 71 ? -7.235 2.075 7.308 1.00 83.25 71 LEU A C 1
ATOM 523 O O . LEU A 1 71 ? -7.705 2.629 8.307 1.00 83.25 71 LEU A O 1
ATOM 527 N N . PHE A 1 72 ? -8.003 1.497 6.385 1.00 80.62 72 PHE A N 1
ATOM 528 C CA . PHE A 1 72 ? -9.466 1.543 6.437 1.00 80.62 72 PHE A CA 1
ATOM 529 C C . PHE A 1 72 ? -10.048 0.507 7.407 1.00 80.62 72 PHE A C 1
ATOM 531 O O . PHE A 1 72 ? -10.907 0.847 8.222 1.00 80.62 72 PHE A O 1
ATOM 538 N N . PHE A 1 73 ? -9.543 -0.728 7.386 1.00 74.25 73 PHE A N 1
ATOM 539 C CA . PHE A 1 73 ? -10.122 -1.841 8.140 1.00 74.25 73 PHE A CA 1
ATOM 540 C C . PHE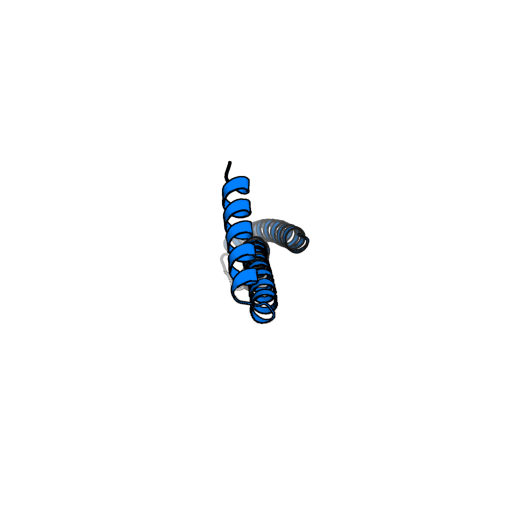 A 1 73 ? -9.805 -1.790 9.644 1.00 74.25 73 PHE A C 1
ATOM 542 O O . PHE A 1 73 ? -10.653 -2.121 10.472 1.00 74.25 73 PHE A O 1
ATOM 549 N N . SER A 1 74 ? -8.635 -1.264 10.032 1.00 68.19 74 SER A N 1
ATOM 550 C CA . SER A 1 74 ? -8.305 -1.079 11.457 1.00 68.19 74 SER A CA 1
ATOM 551 C C . SER A 1 74 ? -9.245 -0.102 12.171 1.00 68.19 74 SER A C 1
ATOM 553 O O . SER A 1 74 ? -9.438 -0.192 13.380 1.00 68.19 74 SER A O 1
ATOM 555 N N . THR A 1 75 ? -9.859 0.829 11.435 1.00 64.19 75 THR A N 1
ATOM 556 C CA . THR A 1 75 ? -10.838 1.766 12.002 1.00 64.19 75 THR A CA 1
ATOM 557 C C . THR A 1 75 ? -12.199 1.104 12.207 1.00 64.19 75 THR A C 1
ATOM 559 O O . THR A 1 75 ? -12.871 1.391 13.197 1.00 64.19 75 THR A O 1
ATOM 562 N N . SER A 1 76 ? -12.615 0.214 11.300 1.00 64.50 76 SER A N 1
ATOM 563 C CA . SER A 1 76 ? -13.899 -0.484 11.414 1.00 64.50 76 SER A CA 1
ATOM 564 C C . SER A 1 76 ? -13.908 -1.513 12.539 1.00 64.50 76 SER A C 1
ATOM 566 O O . SER A 1 76 ? -14.902 -1.607 13.255 1.00 64.50 76 SER A O 1
ATOM 568 N N . GLU A 1 77 ? -12.808 -2.238 12.750 1.00 65.25 77 GLU A N 1
ATOM 569 C CA . GLU A 1 77 ? -12.721 -3.215 13.842 1.00 65.25 77 GLU A CA 1
ATOM 570 C C . GLU A 1 77 ? -12.768 -2.543 15.218 1.00 65.25 77 GLU A C 1
ATOM 572 O O . GLU A 1 77 ? -13.535 -2.978 16.076 1.00 65.25 77 GLU A O 1
ATOM 577 N N . GLU A 1 78 ? -12.032 -1.440 15.419 1.00 69.12 78 GLU A N 1
ATOM 578 C CA . GLU A 1 78 ? -12.068 -0.674 16.676 1.00 69.12 78 GLU A CA 1
ATOM 579 C C . GLU A 1 78 ? -13.489 -0.146 16.979 1.00 69.12 78 GLU A C 1
ATOM 581 O O . GLU A 1 78 ? -13.916 -0.137 18.135 1.00 69.12 78 GLU A O 1
ATOM 586 N N . ALA A 1 79 ? -14.249 0.265 15.958 1.00 72.69 79 ALA A N 1
ATOM 587 C CA . ALA A 1 79 ? -15.619 0.751 16.131 1.00 72.69 79 ALA A CA 1
ATOM 588 C C . ALA A 1 79 ? -16.611 -0.370 16.490 1.00 72.69 79 ALA A C 1
ATOM 590 O O . ALA A 1 79 ? -17.495 -0.166 17.323 1.00 72.69 79 ALA A O 1
ATOM 591 N N . ILE A 1 80 ? -16.464 -1.550 15.883 1.00 75.06 80 ILE A N 1
ATOM 592 C CA . ILE A 1 80 ? -17.319 -2.712 16.162 1.00 75.06 80 ILE A CA 1
ATOM 593 C C . ILE A 1 80 ? -17.025 -3.268 17.557 1.00 75.06 80 ILE A C 1
ATOM 595 O O . ILE A 1 80 ? -17.961 -3.516 18.314 1.00 75.06 80 ILE A O 1
ATOM 599 N N . LEU A 1 81 ? -15.747 -3.401 17.927 1.00 76.00 81 LEU A N 1
ATOM 600 C CA . LEU A 1 81 ? -15.333 -3.857 19.258 1.00 76.00 81 LEU A CA 1
ATOM 601 C C . LEU A 1 81 ? -15.875 -2.953 20.365 1.00 76.00 81 LEU A C 1
ATOM 603 O O . LEU A 1 81 ? -16.438 -3.463 21.329 1.00 76.00 81 LEU A O 1
ATOM 607 N N . LYS A 1 82 ? -15.790 -1.627 20.197 1.00 77.81 82 LYS A N 1
ATOM 608 C CA . LYS A 1 82 ? -16.353 -0.676 21.167 1.00 77.81 82 LYS A CA 1
ATOM 609 C C . LYS A 1 82 ? -17.858 -0.838 21.351 1.00 77.81 82 LYS A C 1
ATOM 611 O O . LYS A 1 82 ? -18.324 -0.873 22.484 1.00 77.81 82 LYS A O 1
ATOM 616 N N . ARG A 1 83 ? -18.613 -0.987 20.256 1.00 76.12 83 ARG A N 1
ATOM 617 C CA . ARG A 1 83 ? -20.064 -1.223 20.335 1.00 76.12 83 ARG A CA 1
ATOM 618 C C . ARG A 1 83 ? -20.390 -2.540 21.036 1.00 76.12 83 ARG A C 1
ATOM 620 O O . ARG A 1 83 ? -21.286 -2.576 21.870 1.00 76.12 83 ARG A O 1
ATOM 627 N N . LEU A 1 84 ? -19.640 -3.601 20.737 1.00 79.69 84 LEU A N 1
ATOM 628 C CA . LEU A 1 84 ? -19.814 -4.899 21.391 1.00 79.69 84 LEU A CA 1
ATOM 629 C C . LEU A 1 84 ? -19.516 -4.832 22.896 1.00 79.69 84 LEU A C 1
ATOM 631 O O . LEU A 1 84 ? -20.191 -5.482 23.693 1.00 79.69 84 LEU A O 1
ATOM 635 N N . GLU A 1 85 ? -18.498 -4.070 23.289 1.00 78.25 85 GLU A N 1
ATOM 636 C CA . GLU A 1 85 ? -18.095 -3.909 24.685 1.00 78.25 85 GLU A CA 1
ATOM 637 C C . GLU A 1 85 ? -19.110 -3.076 25.483 1.00 78.25 85 GLU A C 1
ATOM 639 O O . GLU A 1 85 ? -19.480 -3.466 26.593 1.00 78.25 85 GLU A O 1
ATOM 644 N N . GLU A 1 86 ? -19.642 -1.999 24.896 1.00 80.94 86 GLU A N 1
ATOM 645 C CA . GLU A 1 86 ? -20.754 -1.226 25.467 1.00 80.94 86 GLU A CA 1
ATOM 646 C C . GLU A 1 86 ? -22.017 -2.081 25.627 1.00 80.94 86 GLU A C 1
ATOM 648 O O . GLU A 1 86 ? -22.582 -2.142 26.722 1.00 80.94 86 GLU A O 1
ATOM 653 N N . GLU A 1 87 ? -22.432 -2.812 24.587 1.00 77.81 87 GLU A N 1
ATOM 654 C CA . GLU A 1 87 ? -23.602 -3.697 24.661 1.00 77.81 87 GLU A CA 1
ATOM 655 C C . GLU A 1 87 ? -23.428 -4.792 25.719 1.00 77.81 87 GLU A C 1
ATOM 657 O O . GLU A 1 87 ? -24.357 -5.091 26.476 1.00 77.81 87 GLU A O 1
ATOM 662 N N . LYS A 1 88 ? -22.230 -5.379 25.822 1.00 77.19 88 LYS A N 1
ATOM 663 C CA . LYS A 1 88 ? -21.921 -6.395 26.832 1.00 77.19 88 LYS A CA 1
ATOM 664 C C . LYS A 1 88 ? -21.997 -5.821 28.247 1.00 77.19 88 LYS A C 1
ATOM 666 O O . LYS A 1 88 ? -22.574 -6.473 29.118 1.00 77.19 88 LYS A O 1
ATOM 671 N N . ASN A 1 89 ? -21.454 -4.627 28.487 1.00 76.75 89 ASN A N 1
ATOM 672 C CA . ASN A 1 89 ? -21.499 -3.988 29.805 1.00 76.75 89 ASN A CA 1
ATOM 673 C C . ASN A 1 89 ? -22.931 -3.643 30.231 1.00 76.75 89 ASN A C 1
ATOM 675 O O . ASN A 1 89 ? -23.319 -3.983 31.350 1.00 76.75 89 ASN A O 1
ATOM 679 N N . ILE A 1 90 ? -23.747 -3.092 29.326 1.00 79.31 90 ILE A N 1
ATOM 680 C CA . ILE A 1 90 ? -25.173 -2.823 29.585 1.00 79.31 90 ILE A CA 1
ATOM 681 C C . ILE A 1 90 ? -25.905 -4.121 29.954 1.00 79.31 90 ILE A C 1
ATOM 683 O O . ILE A 1 90 ? -26.676 -4.168 30.915 1.00 79.31 90 ILE A O 1
ATOM 687 N N . LYS A 1 91 ? -25.635 -5.211 29.228 1.00 74.12 91 LYS A N 1
ATOM 688 C CA . LYS A 1 91 ? -26.271 -6.513 29.469 1.00 74.12 91 LYS A CA 1
ATOM 689 C C . LYS A 1 91 ? -25.835 -7.145 30.796 1.00 74.12 91 LYS A C 1
ATOM 691 O O . LYS A 1 91 ? -26.640 -7.801 31.454 1.00 74.12 91 LYS A O 1
ATOM 696 N N . ILE A 1 92 ? -24.586 -6.933 31.218 1.00 74.31 92 ILE A N 1
ATOM 697 C CA . ILE A 1 92 ? -24.080 -7.369 32.530 1.00 74.31 92 ILE A CA 1
ATOM 698 C C . ILE A 1 92 ? -24.751 -6.585 33.662 1.00 74.31 92 ILE A C 1
ATOM 700 O O . ILE A 1 92 ? -25.159 -7.199 34.646 1.00 74.31 92 ILE A O 1
ATOM 704 N N . GLU A 1 93 ? -24.897 -5.264 33.541 1.00 74.38 93 GLU A N 1
ATOM 705 C CA . GLU A 1 93 ? -25.622 -4.456 34.533 1.00 74.38 93 GLU A CA 1
ATOM 706 C C . GLU A 1 93 ? -27.087 -4.870 34.657 1.00 74.38 93 GLU A C 1
ATOM 708 O O . GLU A 1 93 ? -27.587 -5.029 35.772 1.00 74.38 93 GLU A O 1
ATOM 713 N N . GLN A 1 94 ? -27.766 -5.108 33.532 1.00 74.94 94 GLN A N 1
ATOM 714 C CA . GLN A 1 94 ? -29.143 -5.599 33.541 1.00 74.94 94 GLN A CA 1
ATOM 715 C C . GLN A 1 94 ? -29.256 -6.965 34.222 1.00 74.94 94 GLN A C 1
ATOM 717 O O . GLN A 1 94 ? -30.103 -7.132 35.094 1.00 74.94 94 GLN A O 1
ATOM 722 N N . ASN A 1 95 ? -28.359 -7.905 33.914 1.00 74.12 95 ASN A N 1
ATOM 723 C CA . ASN A 1 95 ? -28.348 -9.212 34.572 1.00 74.12 95 ASN A CA 1
ATOM 724 C C . ASN A 1 95 ? -28.060 -9.116 36.075 1.00 74.12 95 ASN A C 1
ATOM 726 O O . ASN A 1 95 ? -28.698 -9.809 36.862 1.00 74.12 95 ASN A O 1
ATOM 730 N N . LYS A 1 96 ? -27.117 -8.266 36.502 1.00 76.62 96 LYS A N 1
ATOM 731 C CA . LYS A 1 96 ? -26.853 -8.037 37.933 1.00 76.62 96 LYS A CA 1
ATOM 732 C C . LYS A 1 96 ? -28.088 -7.478 38.633 1.00 76.62 96 LYS A C 1
ATOM 734 O O . LYS A 1 96 ? -28.441 -7.958 39.705 1.00 76.62 96 LYS A O 1
ATOM 739 N N . PHE A 1 97 ? -28.762 -6.512 38.012 1.00 76.50 97 PHE A N 1
ATOM 740 C CA . PHE A 1 97 ? -29.998 -5.941 38.535 1.00 76.50 97 PHE A CA 1
ATOM 741 C C . PHE A 1 97 ? -31.121 -6.984 38.633 1.00 76.50 97 PHE A C 1
ATOM 743 O O . PHE A 1 97 ? -31.795 -7.053 39.657 1.00 76.50 97 PHE A O 1
ATOM 750 N N . ASP A 1 98 ? -31.278 -7.845 37.627 1.00 78.75 98 ASP A N 1
ATOM 751 C CA . ASP A 1 98 ? -32.274 -8.923 37.640 1.00 78.75 98 ASP A CA 1
ATOM 752 C C . ASP A 1 98 ? -31.978 -9.993 38.695 1.00 78.75 98 ASP A C 1
ATOM 754 O O . ASP A 1 98 ? -32.901 -10.495 39.337 1.00 78.75 98 ASP A O 1
ATOM 758 N N . ILE A 1 99 ? -30.705 -10.324 38.927 1.00 81.06 99 ILE A N 1
ATOM 759 C CA . ILE A 1 99 ? -30.300 -11.249 39.995 1.00 81.06 99 ILE A CA 1
ATOM 760 C C . ILE A 1 99 ? -30.614 -10.652 41.369 1.00 81.06 99 ILE A C 1
ATOM 762 O O . ILE A 1 99 ? -31.183 -11.348 42.210 1.00 81.06 99 ILE A O 1
ATOM 766 N N . VAL A 1 100 ? -30.294 -9.371 41.584 1.00 79.81 100 VAL A N 1
ATOM 767 C CA . VAL A 1 100 ? -30.627 -8.660 42.828 1.00 79.81 100 VAL A CA 1
ATOM 768 C C . VAL A 1 100 ? -32.139 -8.640 43.032 1.00 79.81 100 VAL A C 1
ATOM 770 O O . VAL A 1 100 ? -32.606 -9.028 44.095 1.00 79.81 100 VAL A O 1
ATOM 773 N N . LEU A 1 101 ? -32.919 -8.312 41.998 1.00 78.62 101 LEU A N 1
ATOM 774 C CA . LEU A 1 101 ? -34.379 -8.365 42.068 1.00 78.62 101 LEU A CA 1
ATOM 775 C C . LEU A 1 101 ? -34.889 -9.766 42.418 1.00 78.62 101 LEU A C 1
ATOM 777 O O . LEU A 1 101 ? -35.849 -9.887 43.168 1.00 78.62 101 LEU A O 1
ATOM 781 N N . LYS A 1 102 ? -34.277 -10.834 41.901 1.00 79.12 102 LYS A N 1
ATOM 782 C CA . LYS A 1 102 ? -34.728 -12.212 42.142 1.00 79.12 102 LYS A CA 1
ATOM 783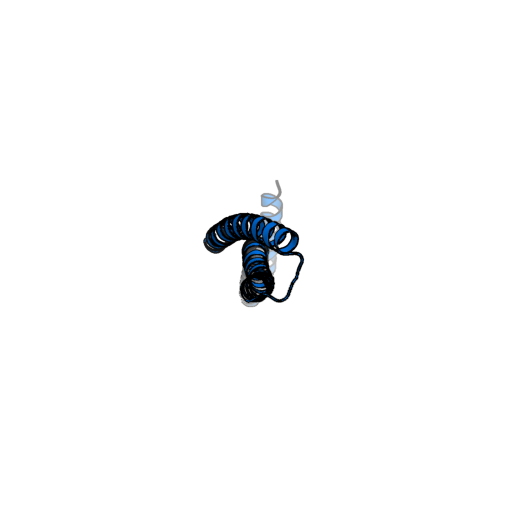 C C . LYS A 1 102 ? -34.548 -12.664 43.596 1.00 79.12 102 LYS A C 1
ATOM 785 O O . LYS A 1 102 ? -35.255 -13.574 44.015 1.00 79.12 102 LYS A O 1
ATOM 790 N N . ALA A 1 103 ? -33.642 -12.033 44.343 1.00 82.38 103 ALA A N 1
ATOM 791 C CA . A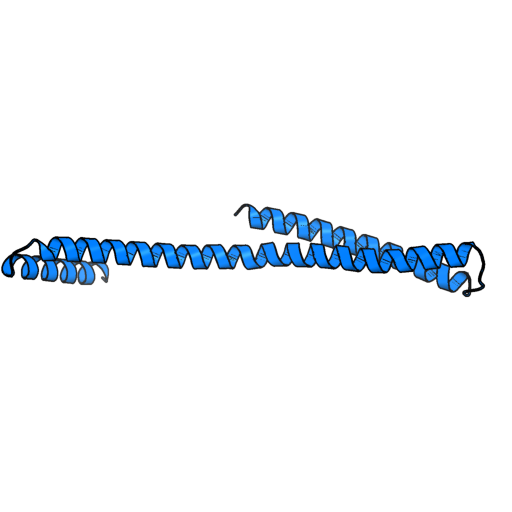LA A 1 103 ? -33.387 -12.320 45.754 1.00 82.38 103 ALA A CA 1
ATOM 792 C C . ALA A 1 103 ? -34.285 -11.529 46.731 1.00 82.38 103 ALA A C 1
ATOM 794 O O . ALA A 1 103 ? -34.196 -11.761 47.933 1.00 82.38 103 ALA A O 1
ATOM 795 N N . MET A 1 104 ? -35.130 -10.614 46.238 1.00 77.75 104 MET A N 1
ATOM 796 C CA . MET A 1 104 ? -35.924 -9.689 47.063 1.00 77.75 104 MET A CA 1
ATOM 797 C C . MET A 1 104 ? -37.422 -10.020 47.099 1.00 77.75 104 MET A C 1
ATOM 799 O O . MET A 1 104 ? -37.960 -10.628 46.164 1.00 77.75 104 MET A O 1
ATOM 803 N N . ASP A 1 105 ? -38.097 -9.556 48.156 1.00 80.19 105 ASP A N 1
ATOM 804 C CA . ASP A 1 105 ? -39.556 -9.629 48.318 1.00 80.19 105 ASP A CA 1
ATOM 805 C C . ASP A 1 105 ? -40.284 -8.667 47.351 1.00 80.19 105 ASP A C 1
ATOM 807 O O . ASP A 1 105 ? -39.724 -7.687 46.847 1.00 80.19 105 ASP A O 1
ATOM 811 N N . ASP A 1 106 ? -41.555 -8.930 47.063 1.00 80.12 106 ASP A N 1
ATOM 812 C CA . ASP A 1 106 ? -42.358 -8.206 46.075 1.00 80.12 106 ASP A CA 1
ATOM 813 C C . ASP A 1 106 ? -42.561 -6.722 46.424 1.00 80.12 106 ASP A C 1
ATOM 815 O O . ASP A 1 106 ? -42.692 -5.884 45.522 1.00 80.12 106 ASP A O 1
ATOM 819 N N . ASN A 1 107 ? -42.519 -6.368 47.711 1.00 79.88 107 ASN A N 1
ATOM 820 C CA . ASN A 1 107 ? -42.546 -4.974 48.158 1.00 79.88 107 ASN A CA 1
ATOM 821 C C . ASN A 1 107 ? -41.215 -4.253 47.893 1.00 79.88 107 ASN A C 1
ATOM 823 O O . ASN A 1 107 ? -41.213 -3.133 47.379 1.00 79.88 107 ASN A O 1
ATOM 827 N N . GLU A 1 108 ? -40.082 -4.900 48.163 1.00 77.31 108 GLU A N 1
ATOM 828 C CA . GLU A 1 108 ? -38.750 -4.326 47.937 1.00 77.31 108 GLU A CA 1
ATOM 829 C C . GLU A 1 108 ? -38.454 -4.156 46.440 1.00 77.31 108 GLU A C 1
ATOM 831 O O . GLU A 1 108 ? -37.950 -3.111 46.015 1.00 77.31 108 GLU A O 1
ATOM 836 N N . LYS A 1 109 ? -38.870 -5.122 45.607 1.00 82.44 109 LYS A N 1
ATOM 837 C CA . LYS A 1 109 ? -38.794 -5.018 44.138 1.00 82.44 109 LYS A CA 1
ATOM 838 C C . LYS A 1 109 ? -39.514 -3.785 43.597 1.00 82.44 109 LYS A C 1
ATOM 840 O O . LYS A 1 109 ? -39.020 -3.166 42.653 1.00 82.44 109 LYS A O 1
ATOM 845 N N . LYS A 1 110 ? -40.687 -3.437 44.144 1.00 81.69 110 LYS A N 1
ATOM 846 C CA . LYS A 1 110 ? -41.459 -2.257 43.711 1.00 81.69 110 LYS A CA 1
ATOM 847 C C . LYS A 1 110 ? -40.717 -0.959 44.010 1.00 81.69 110 LYS A C 1
ATOM 849 O O . LYS A 1 110 ? -40.669 -0.088 43.146 1.00 81.69 110 LYS A O 1
ATOM 854 N N . VAL A 1 111 ? -40.114 -0.852 45.192 1.00 82.12 111 VAL A N 1
ATOM 855 C CA . VAL A 1 111 ? -39.363 0.341 45.605 1.00 82.12 111 VAL A CA 1
ATOM 856 C C . VAL A 1 111 ? -38.111 0.513 44.743 1.00 82.12 111 VAL A C 1
ATOM 858 O O . VAL A 1 111 ? -37.896 1.584 44.183 1.00 82.12 111 VAL A O 1
ATOM 861 N N . LEU A 1 112 ? -37.330 -0.550 44.541 1.00 79.81 112 LEU A N 1
ATOM 862 C CA . LEU A 1 112 ? -36.115 -0.499 43.720 1.00 79.81 112 LEU A CA 1
ATOM 863 C C . LEU A 1 112 ? -36.386 -0.212 42.241 1.00 79.81 112 LEU A C 1
ATOM 865 O O . LEU A 1 112 ? -35.628 0.527 41.611 1.00 79.81 112 LEU A O 1
ATOM 869 N N . LYS A 1 113 ? -37.479 -0.744 41.679 1.00 82.06 113 LYS A N 1
ATOM 870 C CA . LYS A 1 113 ? -37.911 -0.383 40.320 1.00 82.06 113 LYS A CA 1
ATOM 871 C C . LYS A 1 113 ? -38.302 1.093 40.220 1.00 82.06 113 LYS A C 1
ATOM 873 O O . LYS A 1 113 ? -37.870 1.753 39.279 1.00 82.06 113 LYS A O 1
ATOM 878 N N . ALA A 1 114 ? -39.046 1.613 41.198 1.00 82.44 114 ALA A N 1
ATOM 879 C CA . ALA A 1 114 ? -39.456 3.017 41.227 1.00 82.44 114 ALA A CA 1
ATOM 880 C C . ALA A 1 114 ? -38.261 3.981 41.367 1.00 82.44 114 ALA A C 1
ATOM 882 O O . ALA A 1 114 ? -38.231 5.017 40.705 1.00 82.44 114 ALA A O 1
ATOM 883 N N . ILE A 1 115 ? -37.253 3.625 42.173 1.00 82.19 115 ILE A N 1
ATOM 884 C CA . ILE A 1 115 ? -36.018 4.413 42.329 1.00 82.19 115 ILE A CA 1
ATOM 885 C C . ILE A 1 115 ? -35.227 4.449 41.016 1.00 82.19 115 ILE A C 1
ATOM 887 O O . ILE A 1 115 ? -34.853 5.528 40.560 1.00 82.19 115 ILE A O 1
ATOM 891 N N . LYS A 1 116 ? -35.036 3.298 40.356 1.00 79.00 116 LYS A N 1
ATOM 892 C CA . LYS A 1 116 ? -34.328 3.224 39.067 1.00 79.00 116 LYS A CA 1
ATOM 893 C C . LYS A 1 116 ? -35.025 4.033 37.967 1.00 79.00 116 LYS A C 1
ATOM 895 O O . LYS A 1 116 ? -34.359 4.687 37.168 1.00 79.00 116 LYS A O 1
ATOM 900 N N . GLU A 1 117 ? -36.359 4.020 37.928 1.00 80.25 117 GLU A N 1
ATOM 901 C CA . GLU A 1 117 ? -37.141 4.855 37.003 1.00 80.25 117 GLU A CA 1
ATOM 902 C C . GLU A 1 117 ? -37.018 6.356 37.299 1.00 80.25 117 GLU A C 1
ATOM 904 O O . GLU A 1 117 ? -37.013 7.165 36.367 1.00 80.25 117 GLU A O 1
ATOM 909 N N . GLN A 1 118 ? -36.909 6.752 38.571 1.00 76.81 118 GLN A N 1
ATOM 910 C CA . GLN A 1 118 ? -36.673 8.150 38.935 1.00 76.81 118 GLN A CA 1
ATOM 911 C C . GLN A 1 118 ? -35.257 8.616 38.593 1.00 76.81 118 GLN A C 1
ATOM 913 O O . GLN A 1 118 ? -35.125 9.686 38.000 1.00 76.81 118 GLN A O 1
ATOM 918 N N . GLU A 1 119 ? -34.216 7.828 38.878 1.00 74.75 119 GLU A N 1
ATOM 919 C CA . GLU A 1 119 ? -32.839 8.163 38.480 1.00 74.75 119 GLU A CA 1
ATOM 920 C C . GLU A 1 119 ? -32.723 8.355 36.963 1.00 74.75 119 GLU A C 1
ATOM 922 O O . GLU A 1 119 ? -32.133 9.331 36.501 1.00 74.75 119 GLU A O 1
ATOM 927 N N . GLN A 1 120 ? -33.366 7.491 36.172 1.00 70.81 120 GLN A N 1
ATOM 928 C CA . GLN A 1 120 ? -33.381 7.621 34.713 1.00 70.81 120 GLN A CA 1
ATOM 929 C C . GLN A 1 120 ? -34.115 8.874 34.213 1.00 70.81 120 GLN A C 1
ATOM 931 O O . GLN A 1 120 ? -33.755 9.409 33.164 1.00 70.81 120 GLN A O 1
ATOM 936 N N . LYS A 1 121 ? -35.134 9.360 34.934 1.00 70.88 121 LYS A N 1
ATOM 937 C CA . LYS A 1 121 ? -35.807 10.630 34.614 1.00 70.88 121 LYS A CA 1
ATOM 938 C C . LYS A 1 121 ? -34.983 11.844 35.040 1.00 70.88 121 LYS A C 1
ATOM 940 O O . LYS A 1 121 ? -34.959 12.822 34.300 1.00 70.88 121 LYS A O 1
ATOM 945 N N . SER A 1 122 ? -34.304 11.776 36.184 1.00 62.78 122 SER A N 1
ATOM 946 C CA . SER A 1 122 ? -33.473 12.871 36.697 1.00 62.78 122 SER A CA 1
ATOM 947 C C . SER A 1 122 ? -32.173 13.056 35.913 1.00 62.78 122 SER A C 1
ATOM 949 O O . SER A 1 122 ? -31.717 14.180 35.794 1.00 62.78 122 SER A O 1
ATOM 951 N N . ALA A 1 123 ? -31.609 11.997 35.325 1.00 60.06 123 ALA A N 1
ATOM 952 C CA . ALA A 1 123 ? -30.429 12.084 34.455 1.00 60.06 123 ALA A CA 1
ATOM 953 C C . ALA A 1 123 ? -30.726 12.648 33.048 1.00 60.06 123 ALA A C 1
ATOM 955 O O . ALA A 1 123 ? -29.813 12.810 32.239 1.00 60.06 123 ALA A O 1
ATOM 956 N N . LYS A 1 124 ? -32.004 12.889 32.725 1.00 54.59 124 LYS A N 1
ATOM 957 C CA . LYS A 1 124 ? -32.467 13.362 31.410 1.00 54.59 124 LYS A CA 1
ATOM 958 C C . LYS A 1 124 ? -32.794 14.865 31.374 1.00 54.59 124 LYS A C 1
ATOM 960 O O . LYS A 1 124 ? -33.147 15.356 30.302 1.00 54.59 124 LYS A O 1
ATOM 965 N N . TYR A 1 125 ? -32.694 15.552 32.513 1.00 46.09 125 TYR A N 1
ATOM 966 C CA . TYR A 1 125 ? -32.832 17.003 32.701 1.00 46.09 125 TYR A CA 1
ATOM 967 C C . TYR A 1 125 ? -31.520 17.579 33.231 1.00 46.09 125 TYR A C 1
ATOM 969 O O . TYR A 1 125 ? -31.238 18.750 32.902 1.00 46.09 125 TYR A O 1
#